Protein AF-A0A645BV18-F1 (afdb_monomer_lite)

Radius of gyration: 12.77 Å; chains: 1; bounding box: 35×20×30 Å

Sequence (76 aa):
MYLLTIYKKSDASHEVLKEMFNKLQDDVIGVMLLGFADITATKRLLEPKEDEEILKSYIYYVLTVYLYKYKKNVSF

Foldseek 3Di:
DLLVVCLVVVDPDPVSLVVVCVVCPPCQLVVLVVVLCVVQVVCCVVPVPDDSVSSVVSSVVSVCCCVPDVVVVHDD

Secondary structure (DSSP, 8-state):
-HHHHHHHHT---HHHHHHHHHHHGGGHHHHHHHHHHHHHHHHHHH-TTS-THHHHHHHHHHHHHIIIIITTT---

Structure (mmCIF, N/CA/C/O backbone):
data_AF-A0A645BV18-F1
#
_entry.id   AF-A0A645BV18-F1
#
loop_
_atom_site.group_PDB
_atom_site.id
_atom_site.type_symbol
_atom_site.label_atom_id
_atom_site.label_alt_id
_atom_site.label_comp_id
_atom_site.label_asym_id
_atom_site.label_entity_id
_atom_site.label_seq_id
_atom_site.pdbx_PDB_ins_code
_atom_site.Cartn_x
_atom_site.Cartn_y
_atom_site.Cartn_z
_atom_site.occupancy
_atom_site.B_iso_or_equiv
_atom_site.auth_seq_id
_atom_site.auth_comp_id
_atom_site.auth_asym_id
_atom_site.auth_atom_id
_atom_site.pdbx_PDB_model_num
ATOM 1 N N . MET A 1 1 ? -3.269 -7.002 2.080 1.00 84.31 1 MET A N 1
ATOM 2 C CA . MET A 1 1 ? -3.342 -5.756 1.287 1.00 84.31 1 MET A CA 1
ATOM 3 C C . MET A 1 1 ? -2.074 -4.948 1.523 1.00 84.31 1 MET A C 1
ATOM 5 O O . MET A 1 1 ? -1.744 -4.734 2.682 1.00 84.31 1 MET A O 1
ATOM 9 N N . TYR A 1 2 ? -1.355 -4.544 0.468 1.00 91.75 2 TYR A N 1
ATOM 10 C CA . TYR A 1 2 ? 0.001 -3.978 0.576 1.00 91.75 2 TYR A CA 1
ATOM 11 C C . TYR A 1 2 ? 0.103 -2.756 1.494 1.00 91.75 2 TYR A C 1
ATOM 13 O O . TYR A 1 2 ? 0.909 -2.766 2.421 1.00 91.75 2 TYR A O 1
ATOM 21 N N . LEU A 1 3 ? -0.759 -1.753 1.299 1.00 92.81 3 LEU A N 1
ATOM 22 C CA . LEU A 1 3 ? -0.741 -0.539 2.117 1.00 92.81 3 LEU A CA 1
ATOM 23 C C . LEU A 1 3 ? -0.944 -0.842 3.609 1.00 92.81 3 LEU A C 1
ATOM 25 O O . LEU A 1 3 ? -0.218 -0.322 4.451 1.00 92.81 3 LEU A O 1
ATOM 29 N N . LEU A 1 4 ? -1.889 -1.729 3.937 1.00 91.38 4 LEU A N 1
ATOM 30 C CA . LEU A 1 4 ? -2.140 -2.133 5.320 1.00 91.38 4 LEU A CA 1
ATOM 31 C C . LEU A 1 4 ? -0.929 -2.844 5.934 1.00 91.38 4 LEU A C 1
ATOM 33 O O . LEU A 1 4 ? -0.626 -2.636 7.105 1.00 91.38 4 LEU A O 1
ATOM 37 N N . THR A 1 5 ? -0.243 -3.689 5.160 1.00 92.44 5 THR A N 1
ATOM 38 C CA . THR A 1 5 ? 0.954 -4.402 5.619 1.00 92.44 5 THR A CA 1
ATOM 39 C C . THR A 1 5 ? 2.106 -3.440 5.892 1.00 92.44 5 THR A C 1
ATOM 41 O O . THR A 1 5 ? 2.708 -3.538 6.958 1.00 92.44 5 THR A O 1
ATOM 44 N N . ILE A 1 6 ? 2.366 -2.501 4.977 1.00 93.19 6 ILE A N 1
ATOM 45 C CA . ILE A 1 6 ? 3.383 -1.453 5.142 1.00 93.19 6 ILE A CA 1
ATOM 46 C C . ILE A 1 6 ? 3.076 -0.620 6.391 1.00 93.19 6 ILE A C 1
ATOM 48 O O . ILE A 1 6 ? 3.939 -0.458 7.246 1.00 93.19 6 ILE A O 1
ATOM 52 N N . TYR A 1 7 ? 1.828 -0.168 6.536 1.00 90.19 7 TYR A N 1
ATOM 53 C CA . TYR A 1 7 ? 1.387 0.641 7.670 1.00 90.19 7 TYR A CA 1
ATOM 54 C C . TYR A 1 7 ? 1.505 -0.101 9.010 1.00 90.19 7 TYR A C 1
ATOM 56 O O . TYR A 1 7 ? 2.051 0.440 9.964 1.00 90.19 7 TYR A O 1
ATOM 64 N N . LYS A 1 8 ? 1.039 -1.356 9.098 1.00 90.12 8 LYS A N 1
ATOM 65 C CA . LYS A 1 8 ? 1.075 -2.130 10.355 1.00 90.12 8 LYS A CA 1
ATOM 66 C C . LYS A 1 8 ? 2.479 -2.545 10.780 1.00 90.12 8 LYS A C 1
ATOM 68 O O . LYS A 1 8 ? 2.717 -2.714 11.971 1.00 90.12 8 LYS A O 1
ATOM 73 N N . LYS A 1 9 ? 3.375 -2.780 9.821 1.00 93.19 9 LYS A N 1
ATOM 74 C CA . LYS A 1 9 ? 4.767 -3.153 10.101 1.00 93.19 9 LYS A CA 1
ATOM 75 C C . LYS A 1 9 ? 5.695 -1.944 10.196 1.00 93.19 9 LYS A C 1
ATOM 77 O O . LYS A 1 9 ? 6.845 -2.120 10.579 1.00 93.19 9 LYS A O 1
ATOM 82 N N . SER A 1 10 ? 5.207 -0.754 9.841 1.00 89.69 10 SER A N 1
ATOM 83 C CA . SER A 1 10 ? 6.011 0.458 9.668 1.00 89.69 10 SER A CA 1
ATOM 84 C C . SER A 1 10 ? 7.254 0.223 8.801 1.00 89.69 10 SER A C 1
ATOM 86 O O . SER A 1 10 ? 8.325 0.761 9.071 1.00 89.69 10 SER A O 1
ATOM 88 N N . ASP A 1 11 ? 7.117 -0.611 7.766 1.00 91.56 11 ASP A N 1
ATOM 89 C CA . ASP A 1 11 ? 8.220 -1.045 6.907 1.00 91.56 11 ASP A CA 1
ATOM 90 C C . ASP A 1 11 ? 7.932 -0.670 5.453 1.00 91.56 11 ASP A C 1
ATOM 92 O O . ASP A 1 11 ? 7.166 -1.329 4.747 1.00 91.56 11 ASP A O 1
ATOM 96 N N . ALA A 1 12 ? 8.548 0.432 5.035 1.00 90.56 12 ALA A N 1
ATOM 97 C CA . ALA A 1 12 ? 8.580 0.917 3.661 1.00 90.56 12 ALA A CA 1
ATOM 98 C C . ALA A 1 12 ? 10.025 0.926 3.130 1.00 90.56 12 ALA A C 1
ATOM 100 O O . ALA A 1 12 ? 10.436 1.853 2.432 1.00 90.56 12 ALA A O 1
ATOM 101 N N . SER A 1 13 ? 10.821 -0.076 3.517 1.00 91.69 13 SER A N 1
ATOM 102 C CA . SER A 1 13 ? 12.202 -0.227 3.061 1.00 91.69 13 SER A CA 1
ATOM 103 C C . SER A 1 13 ? 12.299 -0.441 1.545 1.00 91.69 13 SER A C 1
ATOM 105 O O . SER A 1 13 ? 11.342 -0.852 0.883 1.00 91.69 13 SER A O 1
ATOM 107 N N . HIS A 1 14 ? 13.488 -0.178 0.990 1.00 90.50 14 HIS A N 1
ATOM 108 C CA . HIS A 1 14 ? 13.776 -0.345 -0.438 1.00 90.50 14 HIS A CA 1
ATOM 109 C C . HIS A 1 14 ? 13.345 -1.725 -0.951 1.00 90.50 14 HIS A C 1
ATOM 111 O O . HIS A 1 14 ? 12.656 -1.805 -1.964 1.00 90.50 14 HIS A O 1
ATOM 117 N N . GLU A 1 15 ? 13.711 -2.798 -0.245 1.00 93.00 15 GLU A N 1
ATOM 118 C CA . GLU A 1 15 ? 13.420 -4.171 -0.671 1.00 93.00 15 GLU A CA 1
ATOM 119 C C . GLU A 1 15 ? 11.917 -4.451 -0.721 1.00 93.00 15 GLU A C 1
ATOM 121 O O . GLU A 1 15 ? 11.417 -4.953 -1.728 1.00 93.00 15 GLU A O 1
ATOM 126 N N . VAL A 1 16 ? 11.176 -4.037 0.312 1.00 94.31 16 VAL A N 1
ATOM 127 C CA . VAL A 1 16 ? 9.716 -4.207 0.373 1.00 94.31 16 VAL A CA 1
ATOM 128 C C . VAL A 1 16 ? 9.028 -3.453 -0.761 1.00 94.31 16 VAL A C 1
ATOM 130 O O . VAL A 1 16 ? 8.151 -3.997 -1.437 1.00 94.31 16 VAL A O 1
ATOM 133 N N . LEU A 1 17 ? 9.428 -2.201 -0.999 1.00 94.88 17 LEU A N 1
ATOM 134 C CA . LEU A 1 17 ? 8.831 -1.387 -2.055 1.00 94.88 17 LEU A CA 1
ATOM 135 C C . LEU A 1 17 ? 9.191 -1.907 -3.444 1.00 94.88 17 LEU A C 1
ATOM 137 O O . LEU A 1 17 ? 8.320 -1.977 -4.308 1.00 94.88 17 LEU A O 1
ATOM 141 N N . LYS A 1 18 ? 10.437 -2.331 -3.657 1.00 93.56 18 LYS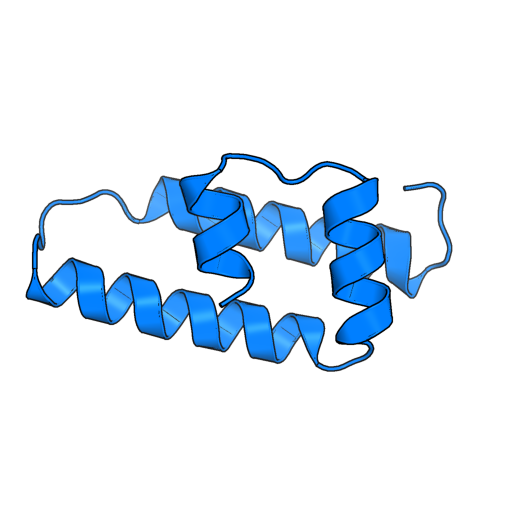 A N 1
ATOM 142 C CA . LYS A 1 18 ? 10.887 -2.903 -4.927 1.00 93.56 18 LYS A CA 1
ATOM 143 C C . LYS A 1 18 ? 10.169 -4.209 -5.243 1.00 93.56 18 LYS A C 1
ATOM 145 O O . LYS A 1 18 ? 9.709 -4.377 -6.371 1.00 93.56 18 LYS A O 1
ATOM 150 N N . GLU A 1 19 ? 10.026 -5.108 -4.269 1.00 94.88 19 GLU A N 1
ATOM 151 C CA . GLU A 1 19 ? 9.250 -6.340 -4.435 1.00 94.88 19 GLU A CA 1
ATOM 152 C C . GLU A 1 19 ? 7.797 -6.018 -4.804 1.00 94.88 19 GLU A C 1
ATOM 154 O O . GLU A 1 19 ? 7.263 -6.546 -5.783 1.00 94.88 19 GLU A O 1
ATOM 159 N N . MET A 1 20 ? 7.172 -5.099 -4.062 1.00 95.38 20 MET A N 1
ATOM 160 C CA . MET A 1 20 ? 5.803 -4.664 -4.320 1.00 95.38 20 MET A CA 1
ATOM 161 C C . MET A 1 20 ? 5.645 -4.069 -5.725 1.00 95.38 20 MET A C 1
ATOM 163 O O . MET A 1 20 ? 4.714 -4.445 -6.434 1.00 95.38 20 MET A O 1
ATOM 167 N N . PHE A 1 21 ? 6.534 -3.171 -6.153 1.00 95.56 21 PHE A N 1
ATOM 168 C CA . PHE A 1 21 ? 6.453 -2.552 -7.479 1.00 95.56 21 PHE A CA 1
ATOM 169 C C . PHE A 1 21 ? 6.713 -3.544 -8.604 1.00 95.56 21 PHE A C 1
ATOM 171 O O . PHE A 1 21 ? 5.987 -3.523 -9.591 1.00 95.56 21 PHE A O 1
ATOM 178 N N . ASN A 1 22 ? 7.673 -4.457 -8.444 1.00 94.44 22 ASN A N 1
ATOM 179 C CA . ASN A 1 22 ? 7.922 -5.507 -9.432 1.00 94.44 22 ASN A CA 1
ATOM 180 C C . ASN A 1 22 ? 6.697 -6.407 -9.620 1.00 94.44 22 ASN A C 1
ATOM 182 O O . ASN A 1 22 ? 6.420 -6.846 -10.735 1.00 94.44 22 ASN A O 1
ATOM 186 N N . LYS A 1 23 ? 5.966 -6.682 -8.534 1.00 96.12 23 LYS A N 1
ATOM 187 C CA . LYS A 1 23 ? 4.779 -7.537 -8.572 1.00 96.12 23 LYS A CA 1
ATOM 188 C C . LYS A 1 23 ? 3.546 -6.825 -9.124 1.00 96.12 23 LYS A C 1
ATOM 190 O O . LYS A 1 23 ? 2.777 -7.442 -9.850 1.00 96.12 23 LYS A O 1
ATOM 195 N N . LEU A 1 24 ? 3.331 -5.567 -8.737 1.00 94.81 24 LEU A N 1
ATOM 196 C CA . LEU A 1 24 ? 2.139 -4.796 -9.104 1.00 94.81 24 LEU A CA 1
ATOM 197 C C . LEU A 1 24 ? 2.289 -4.033 -10.426 1.00 94.81 24 LEU A C 1
ATOM 199 O O . LEU A 1 24 ? 1.286 -3.677 -11.028 1.00 94.81 24 LEU A O 1
ATOM 203 N N . GLN A 1 25 ? 3.516 -3.765 -10.871 1.00 92.81 25 GLN A N 1
ATOM 204 C CA . GLN A 1 25 ? 3.824 -3.063 -12.118 1.00 92.81 25 GLN A CA 1
ATOM 205 C C . GLN A 1 25 ? 3.045 -1.744 -12.272 1.00 92.81 25 GLN A C 1
ATOM 207 O O . GLN A 1 25 ? 3.284 -0.801 -11.513 1.00 92.81 25 GLN A O 1
ATOM 212 N N . ASP A 1 26 ? 2.130 -1.651 -13.238 1.00 92.62 26 ASP A N 1
ATOM 213 C CA . ASP A 1 26 ? 1.329 -0.452 -13.506 1.00 92.62 26 ASP A CA 1
ATOM 214 C C . ASP A 1 26 ? 0.137 -0.284 -12.542 1.00 92.62 26 ASP A C 1
ATOM 216 O O . ASP A 1 26 ? -0.397 0.819 -12.401 1.00 92.62 26 ASP A O 1
ATOM 220 N N . ASP A 1 27 ? -0.224 -1.327 -11.786 1.00 95.56 27 ASP A N 1
ATOM 221 C CA . ASP A 1 27 ? -1.369 -1.316 -10.865 1.00 95.56 27 ASP A CA 1
ATOM 222 C C . ASP A 1 27 ? -1.054 -0.684 -9.501 1.00 95.56 27 ASP A C 1
ATOM 224 O O . ASP A 1 27 ? -1.945 -0.532 -8.661 1.00 95.56 27 ASP A O 1
ATOM 228 N N . VAL A 1 28 ? 0.199 -0.283 -9.254 1.00 95.56 28 VAL A N 1
ATOM 229 C CA . VAL A 1 28 ? 0.655 0.257 -7.959 1.00 95.56 28 VAL A CA 1
ATOM 230 C C . VAL A 1 28 ? -0.244 1.390 -7.468 1.00 95.56 28 VAL A C 1
ATOM 232 O O . VAL A 1 28 ? -0.685 1.375 -6.319 1.00 95.56 28 VAL A O 1
ATOM 235 N N . ILE A 1 29 ? -0.553 2.357 -8.336 1.00 95.56 29 ILE A N 1
ATOM 236 C CA . ILE A 1 29 ? -1.383 3.512 -7.971 1.00 95.56 29 ILE A CA 1
ATOM 237 C C . ILE A 1 29 ? -2.795 3.053 -7.595 1.00 95.56 29 ILE A C 1
ATOM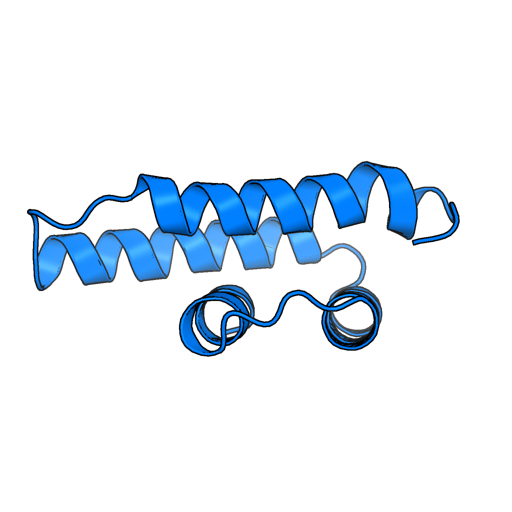 239 O O . ILE A 1 29 ? -3.316 3.459 -6.556 1.00 95.56 29 ILE A O 1
ATOM 243 N N . GLY A 1 30 ? -3.389 2.171 -8.402 1.00 96.19 30 GLY A N 1
ATOM 244 C CA . GLY A 1 30 ? -4.725 1.632 -8.156 1.00 96.19 30 GLY A CA 1
ATOM 245 C C . GLY A 1 30 ? -4.805 0.887 -6.825 1.00 96.19 30 GLY A C 1
ATOM 246 O O . GLY A 1 30 ? -5.688 1.162 -6.016 1.00 96.19 30 GLY A O 1
ATOM 247 N N . VAL A 1 31 ? -3.838 0.011 -6.545 1.00 95.88 31 VAL A N 1
ATOM 248 C CA . VAL A 1 31 ? -3.778 -0.755 -5.290 1.00 95.88 31 VAL A CA 1
ATOM 249 C C . VAL A 1 31 ? -3.576 0.152 -4.074 1.00 95.88 31 VAL A C 1
ATOM 251 O O . VAL A 1 31 ? -4.171 -0.105 -3.025 1.00 95.88 31 VAL A O 1
ATOM 254 N N . MET A 1 32 ? -2.781 1.222 -4.185 1.00 95.81 32 MET A N 1
ATOM 255 C CA . MET A 1 32 ? -2.616 2.187 -3.091 1.00 95.81 32 MET A CA 1
ATOM 256 C C . MET A 1 32 ? -3.906 2.964 -2.812 1.00 95.81 32 MET A C 1
ATOM 258 O O . MET A 1 32 ? -4.282 3.108 -1.650 1.00 95.81 32 MET A O 1
ATOM 262 N N . LEU A 1 33 ? -4.613 3.419 -3.852 1.00 95.25 33 LEU A N 1
ATOM 263 C CA . LEU A 1 33 ? -5.880 4.142 -3.702 1.00 95.25 33 LEU A CA 1
ATOM 264 C C . LEU A 1 33 ? -6.994 3.246 -3.146 1.00 95.25 33 LEU A C 1
ATOM 266 O O . LEU A 1 33 ? -7.700 3.654 -2.225 1.00 95.25 33 LEU A O 1
ATOM 270 N N . LEU A 1 34 ? -7.114 2.015 -3.654 1.00 95.94 34 LEU A N 1
ATOM 271 C CA . LEU A 1 34 ? -8.060 1.025 -3.133 1.00 95.94 34 LEU A CA 1
ATOM 272 C C . LEU A 1 34 ? -7.776 0.719 -1.664 1.00 95.94 34 LEU A C 1
ATOM 274 O O . LEU A 1 34 ? -8.688 0.748 -0.842 1.00 95.94 34 LEU A O 1
ATOM 278 N N . GLY A 1 35 ? -6.506 0.497 -1.316 1.00 94.38 35 GLY A N 1
ATOM 279 C CA . GLY A 1 35 ? -6.125 0.248 0.068 1.00 94.38 35 GLY A CA 1
ATOM 280 C C . GLY A 1 35 ? -6.382 1.436 0.985 1.00 94.38 35 GLY A C 1
ATOM 281 O O . GLY A 1 35 ? -6.774 1.246 2.134 1.00 94.38 35 GLY A O 1
ATOM 282 N N . PHE A 1 36 ? -6.201 2.662 0.494 1.00 94.12 36 PHE A N 1
ATOM 283 C CA . PHE A 1 36 ? -6.507 3.857 1.270 1.00 94.12 36 PHE A CA 1
ATOM 284 C C . PHE A 1 36 ? -7.994 3.974 1.576 1.00 94.12 36 PHE A C 1
ATOM 286 O O . PHE A 1 36 ? -8.364 4.231 2.722 1.00 94.12 36 PHE A O 1
ATOM 293 N N . ALA A 1 37 ? -8.831 3.776 0.555 1.00 93.12 37 ALA A N 1
ATOM 294 C CA . ALA A 1 37 ? -10.277 3.843 0.685 1.00 93.12 37 ALA A CA 1
ATOM 295 C C . ALA A 1 37 ? -10.789 2.767 1.651 1.00 93.12 37 ALA A C 1
ATOM 297 O O . ALA A 1 37 ? -11.553 3.089 2.557 1.00 93.12 37 ALA A O 1
ATOM 298 N N . ASP A 1 38 ? -10.311 1.528 1.507 1.00 93.31 38 ASP A N 1
ATOM 299 C CA . ASP A 1 38 ? -10.693 0.395 2.355 1.00 93.31 38 ASP A CA 1
ATOM 300 C C . ASP A 1 38 ? -10.328 0.621 3.832 1.00 93.31 38 ASP A C 1
ATOM 302 O O . ASP A 1 38 ? -11.183 0.529 4.719 1.00 93.31 38 ASP A O 1
ATOM 306 N N . ILE A 1 39 ? -9.078 1.012 4.111 1.00 91.31 39 ILE A N 1
ATOM 307 C CA . ILE A 1 39 ? -8.628 1.263 5.489 1.00 91.31 39 ILE A CA 1
ATOM 308 C C . ILE A 1 39 ? -9.373 2.458 6.085 1.00 91.31 39 ILE A C 1
ATOM 310 O O . ILE A 1 39 ? -9.833 2.379 7.221 1.00 91.31 39 ILE A O 1
ATOM 314 N N . THR A 1 40 ? -9.516 3.553 5.336 1.00 90.25 40 THR A N 1
ATOM 315 C CA . THR A 1 40 ? -10.192 4.765 5.824 1.00 90.25 40 THR A CA 1
ATOM 316 C C . THR A 1 40 ? -11.669 4.505 6.106 1.00 90.25 40 THR A C 1
ATOM 318 O O . THR A 1 40 ? -12.170 4.896 7.158 1.00 90.25 40 THR A O 1
ATOM 321 N N . ALA A 1 41 ? -12.372 3.806 5.210 1.00 91.00 41 ALA A N 1
ATOM 322 C CA . ALA A 1 41 ? -13.770 3.441 5.418 1.00 91.00 41 ALA A CA 1
ATOM 323 C C . ALA A 1 41 ? -13.932 2.532 6.644 1.00 91.00 41 ALA A C 1
ATOM 325 O O . ALA A 1 41 ? -14.779 2.795 7.497 1.00 91.00 41 ALA A O 1
ATOM 326 N N . THR A 1 42 ? -13.072 1.519 6.778 1.00 89.94 42 THR A N 1
ATOM 327 C CA . THR A 1 42 ? -13.085 0.604 7.927 1.00 89.94 42 THR A CA 1
ATOM 328 C C . THR A 1 42 ? -12.804 1.340 9.238 1.00 89.94 42 THR A C 1
ATOM 330 O O . THR A 1 42 ? -13.530 1.157 10.212 1.00 89.94 42 THR A O 1
ATOM 333 N N . LYS A 1 43 ? -11.800 2.227 9.268 1.00 86.38 43 LYS A N 1
ATOM 334 C CA . LYS A 1 43 ? -11.480 3.042 10.450 1.00 86.38 43 LYS A CA 1
ATOM 335 C C . LYS A 1 43 ? -12.638 3.952 10.844 1.00 86.38 43 LYS A C 1
ATOM 337 O O . LYS A 1 43 ? -12.999 3.979 12.011 1.00 86.38 43 LYS A O 1
ATOM 342 N N . ARG A 1 44 ? -13.287 4.624 9.889 1.00 86.62 44 ARG A N 1
ATOM 343 C CA . ARG A 1 44 ? -14.460 5.473 10.171 1.00 86.62 44 ARG A CA 1
ATOM 344 C C . ARG A 1 44 ? -15.622 4.703 10.795 1.00 86.62 44 ARG A C 1
ATOM 346 O O . ARG A 1 44 ? -16.353 5.275 11.597 1.00 86.62 44 ARG A O 1
ATOM 353 N N .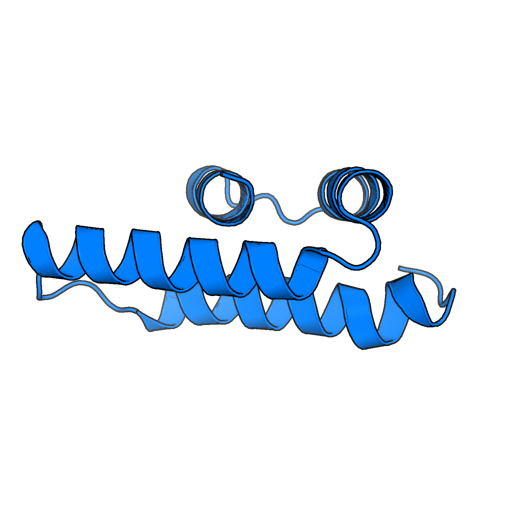 LEU A 1 45 ? -15.795 3.433 10.428 1.00 88.81 45 LEU A N 1
ATOM 354 C CA . LEU A 1 45 ? -16.825 2.569 11.004 1.00 88.81 45 LEU A CA 1
ATOM 355 C C . LEU A 1 45 ? -16.474 2.095 12.421 1.00 88.81 45 LEU A C 1
ATOM 357 O O . LEU A 1 45 ? -17.368 1.997 13.256 1.00 88.81 45 LEU A O 1
ATOM 361 N N . LEU A 1 46 ? -15.201 1.788 12.684 1.00 88.50 46 LEU A N 1
ATOM 362 C CA . LEU A 1 46 ? -14.754 1.236 13.967 1.00 88.50 46 LEU A CA 1
ATOM 363 C C . LEU A 1 46 ? -14.433 2.322 15.003 1.00 88.50 46 LEU A C 1
ATOM 365 O O . LEU A 1 46 ? -14.910 2.259 16.132 1.00 88.50 46 LEU A O 1
ATOM 369 N N . GLU A 1 47 ? -13.633 3.316 14.621 1.00 79.56 47 GLU A N 1
ATOM 370 C CA . GLU A 1 47 ? -13.108 4.370 15.492 1.00 79.56 47 GLU A CA 1
ATOM 371 C C . GLU A 1 47 ? -13.036 5.718 14.742 1.00 79.56 47 GLU A C 1
ATOM 373 O O . GL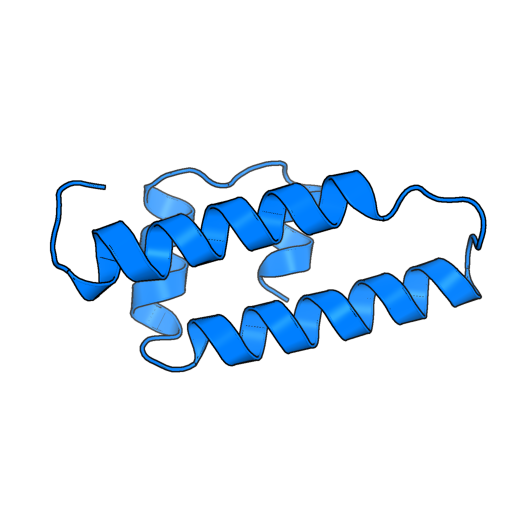U A 1 47 ? -11.990 6.116 14.227 1.00 79.56 47 GLU A O 1
ATOM 378 N N . PRO A 1 48 ? -14.137 6.490 14.704 1.00 69.69 48 PRO A N 1
ATOM 379 C CA . PRO A 1 48 ? -14.250 7.702 13.883 1.00 69.69 48 PRO A CA 1
ATOM 380 C C . PRO A 1 48 ? -13.365 8.885 14.321 1.00 69.69 48 PRO A C 1
ATOM 382 O O . PRO A 1 48 ? -13.430 9.947 13.706 1.00 69.69 48 PRO A O 1
ATOM 385 N N . LYS A 1 49 ? -12.573 8.740 15.391 1.00 69.25 49 LYS A N 1
ATOM 386 C CA . LYS A 1 49 ? -11.698 9.794 15.938 1.00 69.25 49 LYS A CA 1
ATOM 387 C C . LYS A 1 49 ? -10.225 9.645 15.544 1.00 69.25 49 LYS A C 1
ATOM 389 O O . LYS A 1 49 ? -9.421 10.475 15.956 1.00 69.25 49 LYS A O 1
ATOM 394 N N . GLU A 1 50 ? -9.859 8.590 14.822 1.00 64.12 50 GLU A N 1
ATOM 395 C CA . GLU A 1 50 ? -8.461 8.321 14.487 1.00 64.12 50 GLU A CA 1
ATOM 396 C C . GLU A 1 50 ? -7.946 9.244 13.369 1.00 64.12 50 GLU A C 1
ATOM 398 O O . GLU A 1 50 ? -8.662 9.557 12.417 1.00 64.12 50 GLU A O 1
ATOM 403 N N . ASP A 1 51 ? -6.686 9.665 13.482 1.00 69.31 51 ASP A N 1
ATOM 404 C CA . ASP A 1 51 ? -6.068 10.610 12.556 1.00 69.31 51 ASP A CA 1
ATOM 405 C C . ASP A 1 51 ? -5.669 9.933 11.229 1.00 69.31 51 ASP A C 1
ATOM 407 O O . ASP A 1 51 ? -4.814 9.040 11.170 1.00 69.31 51 ASP A O 1
ATOM 411 N N . GLU A 1 52 ? -6.296 10.369 10.134 1.00 77.12 52 GLU A N 1
ATOM 412 C CA . GLU A 1 52 ? -6.016 9.891 8.778 1.00 77.12 52 GLU A CA 1
ATOM 413 C C . GLU A 1 52 ? -4.637 10.354 8.254 1.00 77.12 52 GLU A C 1
ATOM 415 O O . GLU A 1 52 ? -4.156 9.816 7.249 1.00 77.12 52 GLU A O 1
ATOM 420 N N . GLU A 1 53 ? -3.984 11.335 8.894 1.00 81.81 53 GLU A N 1
ATOM 421 C CA . GLU A 1 53 ? -2.714 11.916 8.431 1.00 81.81 53 GLU A CA 1
ATOM 422 C C . GLU A 1 53 ? -1.579 10.895 8.362 1.00 81.81 53 GLU A C 1
ATOM 424 O O . GLU A 1 53 ? -0.814 10.881 7.390 1.00 81.81 53 GLU A O 1
ATOM 429 N N . ILE A 1 54 ? -1.499 9.978 9.332 1.00 85.62 54 ILE A N 1
ATOM 430 C CA . ILE A 1 54 ? -0.427 8.976 9.352 1.00 85.62 54 ILE A CA 1
ATOM 431 C C . ILE A 1 54 ? -0.547 8.064 8.129 1.00 85.62 54 ILE A C 1
ATOM 433 O O . ILE A 1 54 ? 0.435 7.856 7.420 1.00 85.62 54 ILE A O 1
ATOM 437 N N . LEU A 1 55 ? -1.742 7.558 7.813 1.00 89.25 55 LEU A N 1
ATOM 438 C CA . LEU A 1 55 ? -1.932 6.685 6.650 1.00 89.25 55 LEU A CA 1
ATOM 439 C C . LEU A 1 55 ? -1.660 7.421 5.327 1.00 89.25 55 LEU A C 1
ATOM 441 O O . LEU A 1 55 ? -1.052 6.849 4.418 1.00 89.25 55 LEU A O 1
ATOM 445 N N . LYS A 1 56 ? -2.054 8.699 5.235 1.00 91.88 56 LYS A N 1
ATOM 446 C CA . LYS A 1 56 ? -1.747 9.552 4.077 1.00 91.88 56 LYS A CA 1
ATOM 447 C C . LYS A 1 56 ? -0.241 9.678 3.853 1.00 91.88 56 LYS A C 1
ATOM 449 O O . LYS A 1 56 ? 0.199 9.580 2.710 1.00 91.88 56 LYS A O 1
ATOM 454 N N . SER A 1 57 ? 0.551 9.832 4.918 1.00 92.25 57 SER A N 1
ATOM 455 C CA . SER A 1 57 ? 2.013 9.940 4.811 1.00 92.25 57 SER A CA 1
ATOM 456 C C . SER A 1 57 ? 2.647 8.717 4.129 1.00 92.25 57 SER A C 1
ATOM 458 O O . SER A 1 57 ? 3.478 8.875 3.232 1.00 92.25 57 SER A O 1
ATOM 460 N N . TYR A 1 58 ? 2.177 7.504 4.449 1.00 92.75 58 TYR A N 1
ATOM 461 C CA . TYR A 1 58 ? 2.649 6.268 3.817 1.00 92.75 58 TYR A CA 1
ATOM 462 C C . TYR A 1 58 ? 2.305 6.206 2.328 1.00 92.75 58 TYR A C 1
ATOM 464 O O . TYR A 1 58 ? 3.163 5.863 1.516 1.00 92.75 58 TYR A O 1
ATOM 472 N N . ILE A 1 59 ? 1.079 6.569 1.942 1.00 94.88 59 ILE A N 1
ATOM 473 C CA . ILE A 1 59 ? 0.686 6.593 0.525 1.00 94.88 59 ILE A CA 1
ATOM 474 C C . ILE A 1 59 ? 1.513 7.607 -0.245 1.00 94.88 59 ILE A C 1
ATOM 476 O O . ILE A 1 59 ? 2.034 7.281 -1.310 1.00 94.88 59 ILE A O 1
ATOM 480 N N . TYR A 1 60 ? 1.654 8.824 0.285 1.00 94.94 60 TYR A N 1
ATOM 481 C CA . TYR A 1 60 ? 2.444 9.858 -0.372 1.00 94.94 60 TYR A CA 1
ATOM 482 C C . TYR A 1 60 ? 3.883 9.413 -0.569 1.00 94.94 60 TYR A C 1
ATOM 484 O O . TYR A 1 60 ? 4.421 9.589 -1.664 1.00 94.94 60 TYR A O 1
ATOM 492 N N . TYR A 1 61 ? 4.480 8.791 0.447 1.00 94.62 61 TYR A N 1
ATOM 493 C CA . TYR A 1 61 ? 5.817 8.237 0.335 1.00 94.62 61 TYR A CA 1
ATOM 494 C C . TYR A 1 61 ? 5.888 7.190 -0.781 1.00 94.62 61 TYR A C 1
ATOM 496 O O . TYR A 1 61 ? 6.618 7.392 -1.749 1.00 94.62 61 TYR A O 1
ATOM 504 N N . VAL A 1 62 ? 5.070 6.134 -0.716 1.00 95.06 62 VAL A N 1
ATOM 505 C CA . VAL A 1 62 ? 5.072 5.033 -1.695 1.00 95.06 62 VAL A CA 1
ATOM 506 C C . VAL A 1 62 ? 4.842 5.531 -3.125 1.00 95.06 62 VAL A C 1
ATOM 508 O O . VAL A 1 62 ? 5.559 5.126 -4.039 1.00 95.06 62 VAL A O 1
ATOM 511 N N . LEU A 1 63 ? 3.875 6.426 -3.337 1.00 95.69 63 LEU A N 1
ATOM 512 C CA . LEU A 1 63 ? 3.561 6.951 -4.667 1.00 95.69 63 LEU A CA 1
ATOM 513 C C . LEU A 1 63 ? 4.660 7.868 -5.205 1.00 95.69 63 LEU A C 1
ATOM 515 O O . LEU A 1 63 ? 4.995 7.784 -6.385 1.00 95.69 63 LEU A O 1
ATOM 519 N N . THR A 1 64 ? 5.251 8.711 -4.356 1.00 95.19 64 THR A N 1
ATOM 520 C CA . THR A 1 64 ? 6.386 9.564 -4.748 1.00 95.19 64 THR A CA 1
ATOM 521 C C . THR A 1 64 ? 7.548 8.699 -5.213 1.00 95.19 64 THR A C 1
ATOM 523 O O . THR A 1 64 ? 8.123 8.888 -6.282 1.00 95.19 64 THR A O 1
ATOM 526 N N . VAL A 1 65 ? 7.853 7.691 -4.417 1.00 94.62 65 VAL A N 1
ATOM 527 C CA . VAL A 1 65 ? 8.885 6.703 -4.674 1.00 94.62 65 VAL A CA 1
ATOM 528 C C . VAL A 1 65 ? 8.648 5.961 -5.995 1.00 94.62 65 VAL A C 1
ATOM 530 O O . VAL A 1 65 ? 9.547 5.892 -6.838 1.00 94.62 65 VAL A O 1
ATOM 533 N N . TYR A 1 66 ? 7.429 5.472 -6.216 1.00 95.00 66 TYR A N 1
ATOM 534 C CA . TYR A 1 66 ? 7.058 4.777 -7.442 1.00 95.00 66 TYR A CA 1
ATOM 535 C C . TYR A 1 66 ? 7.187 5.679 -8.681 1.00 95.00 66 TYR A C 1
ATOM 537 O O . TYR A 1 66 ? 7.840 5.312 -9.657 1.00 95.00 66 TYR A O 1
ATOM 545 N N . LEU A 1 67 ? 6.607 6.882 -8.633 1.00 94.50 67 LEU A N 1
ATOM 546 C C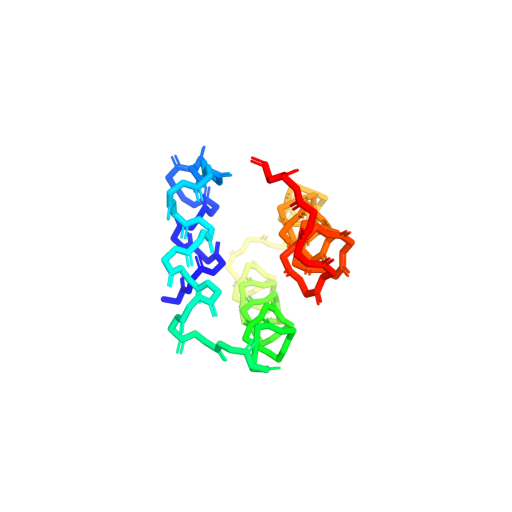A . LEU A 1 67 ? 6.526 7.796 -9.777 1.00 94.50 67 LEU A CA 1
ATOM 547 C C . LEU A 1 67 ? 7.869 8.426 -10.145 1.00 94.50 67 LEU A C 1
ATOM 549 O O . LEU A 1 67 ? 8.181 8.579 -11.328 1.00 94.50 67 LEU A O 1
ATOM 553 N N . TYR A 1 68 ? 8.642 8.845 -9.144 1.00 92.12 68 TYR A N 1
ATOM 554 C CA . TYR A 1 68 ? 9.835 9.655 -9.375 1.00 92.12 68 TYR A CA 1
ATOM 555 C C . TYR A 1 68 ? 11.117 8.846 -9.417 1.00 92.12 68 TYR A C 1
ATOM 557 O O . TYR A 1 68 ? 12.069 9.295 -10.054 1.00 92.12 68 TYR A O 1
ATOM 565 N N . LYS A 1 69 ? 11.151 7.676 -8.776 1.00 88.75 69 LYS A N 1
ATOM 566 C CA . LYS A 1 69 ? 12.356 6.859 -8.740 1.00 88.75 69 LYS A CA 1
ATOM 567 C C . LYS A 1 69 ? 12.191 5.541 -9.493 1.00 88.75 69 LYS A C 1
ATOM 569 O O . LYS A 1 69 ? 12.887 5.346 -10.483 1.00 88.75 69 LYS A O 1
ATOM 574 N N . TYR A 1 70 ? 11.227 4.697 -9.114 1.00 90.25 70 TYR A N 1
ATOM 575 C CA . TYR A 1 70 ? 11.059 3.374 -9.734 1.00 90.25 70 TYR A CA 1
ATOM 576 C C . TYR A 1 70 ? 10.715 3.465 -11.230 1.00 90.25 70 TYR A C 1
ATOM 578 O O . TYR A 1 70 ? 11.468 2.977 -12.065 1.00 90.25 70 TYR A O 1
ATOM 586 N N . LYS A 1 71 ? 9.642 4.179 -11.599 1.00 88.00 71 LYS A N 1
ATOM 587 C CA . LYS A 1 71 ? 9.196 4.307 -13.000 1.00 88.00 71 LYS A CA 1
ATOM 588 C C . LYS A 1 71 ? 10.198 5.042 -13.900 1.00 88.00 71 LYS A C 1
ATOM 590 O O . LYS A 1 71 ? 10.181 4.878 -15.115 1.00 88.00 71 LYS A O 1
ATOM 595 N N . LYS A 1 72 ? 11.069 5.864 -13.308 1.00 88.75 72 LYS A N 1
ATOM 596 C CA . LYS A 1 72 ? 12.118 6.611 -14.017 1.00 88.75 72 LYS A CA 1
ATOM 597 C C . LYS A 1 72 ? 13.475 5.901 -14.013 1.00 88.75 72 LYS A C 1
ATOM 599 O O . LYS A 1 72 ? 14.435 6.478 -14.513 1.00 88.75 72 LYS A O 1
ATOM 604 N N . ASN A 1 73 ? 13.567 4.689 -13.456 1.00 81.81 73 ASN A N 1
ATOM 605 C CA . ASN A 1 73 ? 14.816 3.944 -13.271 1.00 81.81 73 ASN A CA 1
ATOM 606 C C . ASN A 1 73 ? 15.923 4.766 -12.580 1.00 81.81 73 ASN A C 1
ATOM 608 O O . ASN A 1 73 ? 17.104 4.641 -12.900 1.00 81.81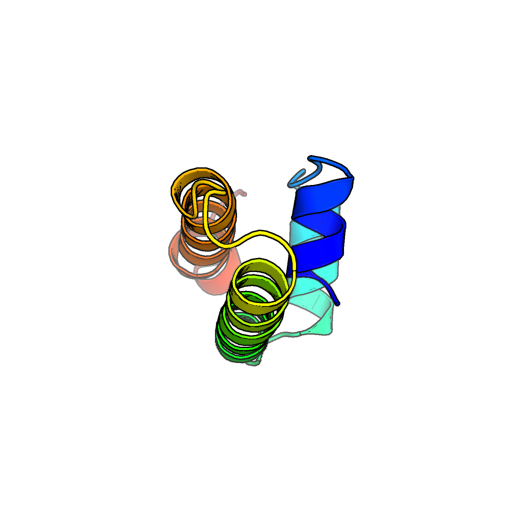 73 ASN A O 1
ATOM 612 N N . VAL A 1 74 ? 15.544 5.623 -11.629 1.00 77.12 74 VAL A N 1
ATOM 613 C CA . VAL A 1 74 ? 16.487 6.378 -10.796 1.00 77.12 74 VAL A CA 1
ATOM 614 C C . VAL A 1 74 ? 16.778 5.565 -9.538 1.00 77.12 74 VAL A C 1
ATOM 616 O O . VAL A 1 74 ? 15.865 4.975 -8.961 1.00 77.12 74 VAL A O 1
ATOM 619 N N . SER A 1 75 ? 18.046 5.556 -9.111 1.00 64.25 75 SER A N 1
ATOM 620 C CA . SER A 1 75 ? 18.515 4.912 -7.874 1.00 64.25 75 SER A CA 1
ATOM 621 C C . SER A 1 75 ? 17.555 5.172 -6.711 1.00 64.25 75 SER A C 1
ATOM 623 O O . SER A 1 75 ? 17.345 6.329 -6.331 1.00 64.25 75 SER A O 1
ATOM 625 N N . PHE A 1 76 ? 16.977 4.091 -6.180 1.00 61.59 76 PHE A N 1
ATOM 626 C CA . PHE A 1 76 ? 15.930 4.131 -5.166 1.00 61.59 76 PHE A CA 1
ATOM 627 C C . PHE A 1 76 ? 16.492 4.174 -3.748 1.00 61.59 76 PHE A C 1
ATOM 629 O O . PHE A 1 76 ? 17.161 3.193 -3.359 1.00 61.59 76 PHE A O 1
#

Organism: NCBI:txid1076179

pLDDT: mean 89.59, std 8.04, range [61.59, 96.19]